Protein AF-A0A832X0N2-F1 (afdb_monomer)

pLDDT: mean 91.31, std 6.25, range [52.88, 96.31]

Sequence (106 aa):
LHSMEPYATMPEVHLAETIYTDPRSPVAVDSKMYKVGNPTADSPVLFTTNFALTYYTVESDLSSNGIDCWLLAVDTDGIGVEAAAAGGQLSADKVKDSFEKSGFDL

Mean predicted aligned error: 4.73 Å

Solvent-accessible surface area (backbone atoms only — not comparable to full-atom values): 6073 Å² total; per-residue (Å²): 130,95,62,86,49,65,86,68,43,50,64,56,53,52,49,50,53,63,71,72,48,63,91,86,57,59,63,53,47,78,64,39,69,41,76,34,77,77,49,58,93,90,37,55,78,47,75,48,31,11,9,36,71,59,41,53,52,52,52,51,52,36,49,75,69,71,46,42,19,36,41,31,25,34,74,29,86,25,31,50,63,70,61,16,44,75,71,58,47,48,42,74,67,55,51,52,51,44,43,65,71,52,70,65,81,131

Nearest PDB structures (foldseek):
  4djf-assembly1_E  TM=8.085E-01  e=4.479E-10  Neomoorella thermoacetica
  2h9a-assembly1_A  TM=9.159E-01  e=2.754E-09  Carboxydothermus hydrogenoformans
  4c1n-assembly2_G  TM=7.631E-01  e=7.672E-10  Carboxydothermus hydrogenoformans
  3lcr-assembly1_A  TM=3.528E-01  e=1.711E+00  Streptomyces sp. CK4412
  7dq9-assembly3_C  TM=4.106E-01  e=3.586E+00  Alistipes shahii WAL 8301

Foldseek 3Di:
DPDPDCVVCVVVVVVVVVVPDDPVQFDFDDFEKDWQADADPPAEEEEFARQPVGQCVVSVVCNVVVRTYIYGHFYQSNDGDVVSVVVVSDDPVSVVVSCVVNVDDD

Structure (mmCIF, N/CA/C/O backbone):
data_AF-A0A832X0N2-F1
#
_entry.id   AF-A0A832X0N2-F1
#
loop_
_atom_site.group_PDB
_atom_site.id
_atom_site.type_symbol
_atom_site.label_atom_id
_atom_site.label_alt_id
_atom_site.label_comp_id
_atom_site.label_asym_id
_atom_site.label_entity_id
_atom_site.label_seq_id
_atom_site.pdbx_PDB_ins_code
_atom_site.Cartn_x
_atom_site.Cartn_y
_atom_site.Cartn_z
_atom_site.occupancy
_atom_site.B_iso_or_equiv
_atom_site.auth_seq_id
_atom_site.auth_comp_id
_atom_site.auth_asym_id
_atom_site.auth_atom_id
_atom_site.pdbx_PDB_model_num
ATOM 1 N N . LEU A 1 1 ? 22.804 10.055 -21.148 1.00 78.94 1 LEU A N 1
ATOM 2 C CA . LEU A 1 1 ? 21.938 11.114 -20.591 1.00 78.94 1 LEU A CA 1
ATOM 3 C C . LEU A 1 1 ? 22.579 12.462 -20.851 1.00 78.94 1 LEU A C 1
ATOM 5 O O . LEU A 1 1 ? 23.784 12.582 -20.668 1.00 78.94 1 LEU A O 1
ATOM 9 N N . HIS A 1 2 ? 21.803 13.428 -21.343 1.00 86.38 2 HIS A N 1
ATOM 10 C CA . HIS A 1 2 ? 22.282 14.787 -21.646 1.00 86.38 2 HIS A CA 1
ATOM 11 C C . HIS A 1 2 ? 21.900 15.814 -20.566 1.00 86.38 2 HIS A C 1
ATOM 13 O O . HIS A 1 2 ? 22.324 16.961 -20.647 1.00 86.38 2 HIS A O 1
ATOM 19 N N . SER A 1 3 ? 21.140 15.396 -19.549 1.00 90.31 3 SER A N 1
ATOM 20 C CA . SER A 1 3 ? 20.852 16.151 -18.329 1.00 90.31 3 SER A CA 1
ATOM 21 C C . SER A 1 3 ? 20.933 15.207 -17.127 1.00 90.31 3 SER A C 1
ATOM 23 O O . SER A 1 3 ? 20.649 14.017 -17.255 1.00 90.31 3 SER A O 1
ATOM 25 N N . MET A 1 4 ? 21.359 15.741 -15.983 1.00 90.69 4 MET A N 1
ATOM 26 C CA . MET A 1 4 ? 21.397 15.050 -14.684 1.00 90.69 4 MET A CA 1
ATOM 27 C C . MET A 1 4 ? 20.370 15.641 -13.711 1.00 90.69 4 MET A C 1
ATOM 29 O O . MET A 1 4 ? 20.370 15.317 -12.526 1.00 90.69 4 MET A O 1
ATOM 33 N N . GLU A 1 5 ? 19.525 16.555 -14.186 1.00 95.75 5 GLU A N 1
ATOM 34 C CA . GLU A 1 5 ? 18.519 17.185 -13.345 1.00 95.75 5 GLU A CA 1
ATOM 35 C C . GLU A 1 5 ? 17.427 16.168 -12.952 1.00 95.75 5 GLU A C 1
ATOM 37 O O . GLU A 1 5 ? 17.083 15.288 -13.753 1.00 95.75 5 GLU A O 1
ATOM 42 N N . PRO A 1 6 ? 16.849 16.262 -11.737 1.00 92.81 6 PRO A N 1
ATOM 43 C CA . PRO A 1 6 ? 15.899 15.263 -11.240 1.00 92.81 6 PRO A CA 1
ATOM 44 C C . PRO A 1 6 ? 14.676 15.065 -12.140 1.00 92.81 6 PRO A C 1
ATOM 46 O O . PRO A 1 6 ? 14.258 13.937 -12.371 1.00 92.81 6 PRO A O 1
ATOM 49 N N . TYR A 1 7 ? 14.134 16.144 -12.710 1.00 92.62 7 TYR A N 1
ATOM 50 C CA . TYR A 1 7 ? 12.953 16.070 -13.575 1.00 92.62 7 TYR A CA 1
ATOM 51 C C . TYR A 1 7 ? 13.219 15.330 -14.898 1.00 92.62 7 TYR A C 1
ATOM 53 O O . TYR A 1 7 ? 12.290 14.791 -15.492 1.00 92.62 7 TYR A O 1
ATOM 61 N N . ALA A 1 8 ? 14.473 15.309 -15.365 1.00 93.25 8 ALA A N 1
ATOM 62 C CA . ALA A 1 8 ? 14.864 14.620 -16.590 1.00 93.25 8 ALA A CA 1
ATOM 63 C C . ALA A 1 8 ? 15.161 13.135 -16.332 1.00 93.25 8 ALA A C 1
ATOM 65 O O . ALA A 1 8 ? 14.823 12.294 -17.156 1.00 93.25 8 ALA A O 1
ATOM 66 N N . THR A 1 9 ? 15.747 12.818 -15.174 1.00 94.12 9 THR A N 1
ATOM 67 C CA . THR A 1 9 ? 16.213 11.462 -14.835 1.00 94.12 9 THR A CA 1
ATOM 68 C C . THR A 1 9 ? 15.154 10.594 -14.151 1.00 94.12 9 THR A C 1
ATOM 70 O O . THR A 1 9 ? 15.120 9.382 -14.353 1.00 94.12 9 THR A O 1
ATOM 73 N N . MET A 1 10 ? 14.243 11.189 -13.376 1.00 94.56 10 MET A N 1
ATOM 74 C CA . MET A 1 10 ? 13.170 10.471 -12.680 1.00 94.56 10 MET A CA 1
ATOM 75 C C . MET A 1 10 ? 12.262 9.625 -13.595 1.00 94.56 10 MET A C 1
ATOM 77 O O . ME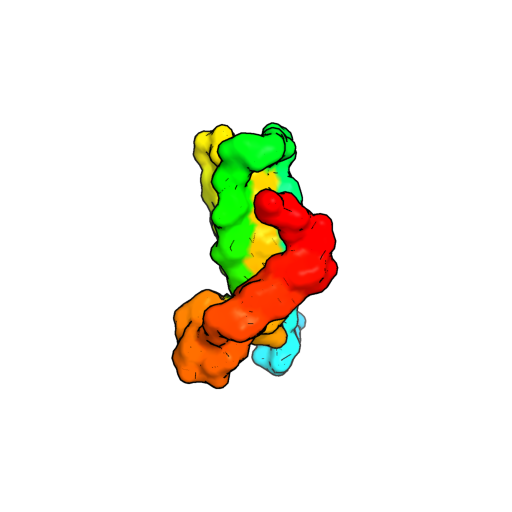T A 1 10 ? 12.042 8.460 -13.255 1.00 94.56 10 MET A O 1
ATOM 81 N N . PRO A 1 11 ? 11.766 10.112 -14.755 1.00 94.56 11 PRO A N 1
ATOM 82 C CA . PRO A 1 11 ? 10.941 9.280 -15.633 1.00 94.56 11 PRO A CA 1
ATOM 83 C C . PRO A 1 11 ? 11.713 8.094 -16.225 1.00 94.56 11 PRO A C 1
ATOM 85 O O . PRO A 1 11 ? 11.140 7.028 -16.422 1.00 94.56 11 PRO A O 1
ATOM 88 N N . GLU A 1 12 ? 13.011 8.249 -16.485 1.00 93.69 12 GLU A N 1
ATOM 89 C CA . GLU A 1 12 ? 13.849 7.193 -17.060 1.00 93.69 12 GLU A CA 1
ATOM 90 C C . GLU A 1 12 ? 14.115 6.081 -16.041 1.00 93.69 12 GLU A C 1
ATOM 92 O O . GLU A 1 12 ? 14.008 4.899 -16.370 1.00 93.69 12 GLU A O 1
ATOM 97 N N . VAL A 1 13 ? 14.409 6.456 -14.790 1.00 94.06 13 VAL A N 1
ATOM 98 C CA . VAL A 1 13 ? 14.591 5.505 -13.684 1.00 94.06 13 VAL A CA 1
ATOM 99 C C . VAL A 1 13 ? 13.282 4.776 -13.383 1.00 94.06 13 VAL A C 1
ATOM 101 O O . VAL A 1 13 ? 13.284 3.550 -13.291 1.00 94.06 13 VAL A O 1
ATOM 104 N N . HIS A 1 14 ? 12.161 5.499 -13.307 1.00 94.25 14 HIS A N 1
ATOM 105 C CA . HIS A 1 14 ? 10.849 4.901 -13.054 1.00 94.25 14 HIS A CA 1
ATOM 106 C C . HIS A 1 14 ? 10.401 3.961 -14.186 1.00 94.25 14 HIS A C 1
ATOM 108 O O . HIS A 1 14 ? 9.844 2.890 -13.939 1.00 94.25 14 HIS A O 1
ATOM 114 N N . LEU A 1 15 ? 10.686 4.321 -15.443 1.00 95.25 15 LEU A N 1
ATOM 115 C CA . LEU A 1 15 ? 10.418 3.454 -16.587 1.00 95.25 15 LEU A CA 1
ATOM 116 C C . LEU A 1 15 ? 11.256 2.175 -16.521 1.00 95.25 15 LEU A C 1
ATOM 118 O O . LEU A 1 15 ? 10.723 1.090 -16.743 1.00 95.25 15 LEU A O 1
ATOM 122 N N . ALA A 1 16 ? 12.549 2.287 -16.208 1.00 95.25 16 ALA A N 1
ATOM 123 C CA . ALA A 1 16 ? 13.402 1.118 -16.043 1.00 95.25 16 ALA A CA 1
ATOM 124 C C . ALA A 1 16 ? 12.870 0.205 -14.927 1.00 95.25 16 ALA A C 1
ATOM 126 O O . ALA A 1 16 ? 12.707 -0.991 -15.153 1.00 95.25 16 ALA A O 1
ATOM 127 N N . GLU A 1 17 ? 12.522 0.758 -13.765 1.00 93.25 17 GLU A N 1
ATOM 128 C CA . GLU A 1 17 ? 11.920 0.003 -12.661 1.00 93.25 17 GLU A CA 1
ATOM 129 C C . GLU A 1 17 ? 10.645 -0.734 -13.098 1.00 93.25 17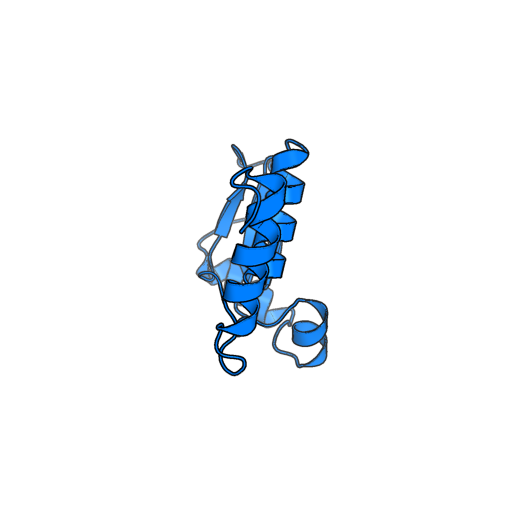 GLU A C 1
ATOM 131 O O . GLU A 1 17 ? 10.510 -1.937 -12.871 1.00 93.25 17 GLU A O 1
ATOM 136 N N . THR A 1 18 ? 9.753 -0.053 -13.820 1.00 91.06 18 THR A N 1
ATOM 137 C CA . THR A 1 18 ? 8.501 -0.644 -14.313 1.00 91.06 18 THR A CA 1
ATOM 138 C C . THR A 1 18 ? 8.747 -1.770 -15.326 1.00 91.06 18 THR A C 1
ATOM 140 O O . THR A 1 18 ? 8.086 -2.802 -15.268 1.00 91.06 18 THR A O 1
ATOM 143 N N . ILE A 1 19 ? 9.705 -1.605 -16.245 1.00 94.94 19 ILE A N 1
ATOM 144 C CA . ILE A 1 19 ? 10.013 -2.599 -17.290 1.00 94.94 19 ILE A CA 1
ATOM 145 C C . ILE A 1 19 ? 10.728 -3.833 -16.728 1.00 94.94 19 ILE A C 1
ATOM 147 O O . ILE A 1 19 ? 10.503 -4.940 -17.216 1.00 94.94 19 ILE A O 1
ATOM 151 N N . TYR A 1 20 ? 11.596 -3.658 -15.730 1.00 94.44 20 TYR A N 1
ATOM 152 C CA . TYR A 1 20 ? 12.375 -4.753 -15.142 1.00 94.44 20 TYR A CA 1
ATOM 153 C C . TYR A 1 20 ? 11.688 -5.439 -13.951 1.00 94.44 20 TYR A C 1
ATOM 155 O O . TYR A 1 20 ? 12.232 -6.405 -13.414 1.00 94.44 20 TYR A O 1
ATOM 163 N N . THR A 1 21 ? 10.500 -4.984 -13.551 1.00 91.12 21 THR A N 1
ATOM 164 C CA . THR A 1 21 ? 9.674 -5.666 -12.546 1.00 91.12 21 THR A CA 1
ATOM 165 C C . THR A 1 21 ? 9.093 -6.964 -13.119 1.00 91.12 21 THR A C 1
ATOM 167 O O . THR A 1 21 ? 8.657 -7.003 -14.269 1.00 91.12 21 THR A O 1
ATOM 170 N N . ASP A 1 22 ? 9.079 -8.043 -12.326 1.00 92.00 22 ASP A N 1
ATOM 171 C CA . ASP A 1 22 ? 8.502 -9.326 -12.748 1.00 92.00 22 ASP A CA 1
ATOM 172 C C . ASP A 1 22 ? 6.986 -9.179 -12.989 1.00 92.00 22 ASP A C 1
ATOM 174 O O . ASP A 1 22 ? 6.242 -8.927 -12.040 1.00 92.00 22 ASP A O 1
ATOM 178 N N . PRO A 1 23 ? 6.485 -9.386 -14.223 1.00 86.44 23 PRO A N 1
ATOM 179 C CA . PRO A 1 23 ? 5.064 -9.230 -14.524 1.00 86.44 23 PRO A CA 1
ATOM 180 C C . PRO A 1 23 ? 4.176 -10.303 -13.875 1.00 86.44 23 PRO A C 1
ATOM 182 O O . PRO A 1 23 ? 2.953 -10.191 -13.930 1.00 86.44 23 PRO A O 1
ATOM 185 N N . ARG A 1 24 ? 4.752 -11.376 -13.317 1.00 86.69 24 ARG A N 1
ATOM 186 C CA . ARG A 1 24 ? 3.992 -12.469 -12.693 1.00 86.69 24 ARG A CA 1
ATOM 187 C C . ARG A 1 24 ? 3.694 -12.233 -11.221 1.00 86.69 24 ARG A C 1
ATOM 189 O O . ARG A 1 24 ? 2.745 -12.825 -10.717 1.00 86.69 24 ARG A O 1
ATOM 196 N N . SER A 1 25 ? 4.506 -11.427 -10.543 1.00 83.75 25 SER A N 1
ATOM 197 C CA . SER A 1 25 ? 4.365 -11.167 -9.113 1.00 83.75 25 SER A CA 1
ATOM 198 C C . SER A 1 25 ? 4.025 -9.698 -8.902 1.00 83.75 25 SER A C 1
ATOM 200 O O . SER A 1 25 ? 4.907 -8.850 -9.043 1.00 83.75 25 SER A O 1
ATOM 202 N N . PRO A 1 26 ? 2.773 -9.372 -8.547 1.00 84.38 26 PRO A N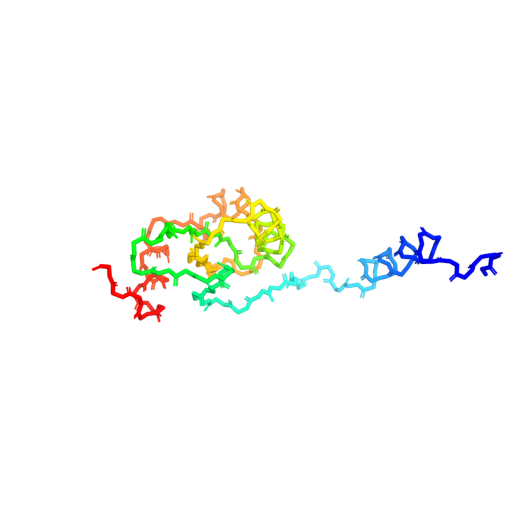 1
ATOM 203 C CA . PRO A 1 26 ? 2.412 -8.008 -8.203 1.00 84.38 26 PRO A CA 1
ATOM 204 C C . PRO A 1 26 ? 3.256 -7.501 -7.032 1.00 84.38 26 PRO A C 1
ATOM 206 O O . PRO A 1 26 ? 3.543 -8.237 -6.085 1.00 84.38 26 PRO A O 1
ATOM 209 N N . VAL A 1 27 ? 3.638 -6.227 -7.084 1.00 87.62 27 VAL A N 1
ATOM 210 C CA . VAL A 1 27 ? 4.296 -5.568 -5.954 1.00 87.62 27 VAL A CA 1
ATOM 211 C C . VAL A 1 27 ? 3.225 -5.252 -4.915 1.00 87.62 27 VAL A C 1
ATOM 213 O O . VAL A 1 27 ? 2.293 -4.489 -5.185 1.00 87.62 27 VAL A O 1
ATOM 216 N N . ALA A 1 28 ? 3.345 -5.854 -3.736 1.00 92.62 28 ALA A N 1
ATOM 217 C CA . ALA A 1 28 ? 2.379 -5.725 -2.655 1.00 92.62 28 ALA A CA 1
ATOM 218 C C . ALA A 1 28 ? 3.017 -5.125 -1.397 1.00 92.62 28 ALA A C 1
ATOM 220 O O . ALA A 1 28 ? 4.209 -5.299 -1.144 1.00 92.62 28 ALA A O 1
ATOM 221 N N . VAL A 1 29 ? 2.205 -4.425 -0.608 1.00 93.12 29 VAL A N 1
ATOM 222 C CA . VAL A 1 29 ? 2.551 -3.980 0.748 1.00 93.12 29 VAL A CA 1
ATOM 223 C C . VAL A 1 29 ? 2.093 -5.010 1.780 1.00 93.12 29 VAL A C 1
ATOM 225 O O . VAL A 1 29 ? 1.209 -5.827 1.508 1.00 93.12 29 VAL A O 1
ATOM 228 N N . ASP A 1 30 ? 2.669 -4.966 2.982 1.00 92.50 30 ASP A N 1
ATOM 229 C CA . ASP A 1 30 ? 2.193 -5.797 4.089 1.00 92.50 30 ASP A CA 1
ATOM 230 C C . ASP A 1 30 ? 0.719 -5.498 4.384 1.00 92.50 30 ASP A C 1
ATOM 232 O O . ASP A 1 30 ? 0.319 -4.340 4.528 1.00 92.50 30 ASP A O 1
ATOM 236 N N . SER A 1 31 ? -0.090 -6.542 4.550 1.00 92.00 31 SER A N 1
ATOM 237 C CA . SER A 1 31 ? -1.469 -6.365 4.997 1.0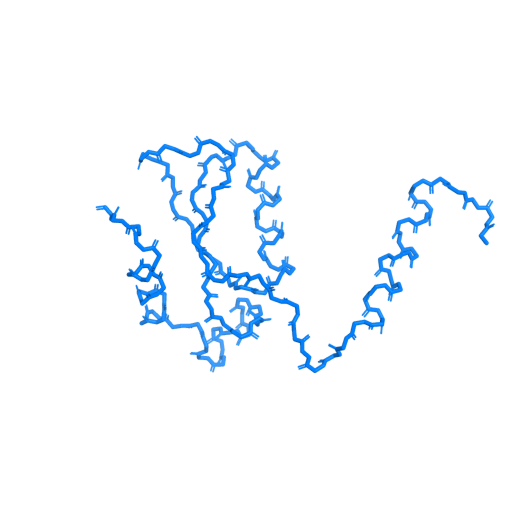0 92.00 31 SER A CA 1
ATOM 238 C C . SER A 1 31 ? -1.496 -6.041 6.491 1.00 92.00 31 SER A C 1
ATOM 240 O O . SER A 1 31 ? -1.306 -6.913 7.340 1.00 92.00 31 SER A O 1
ATOM 242 N N . LYS A 1 32 ? -1.671 -4.758 6.813 1.00 91.88 32 LYS A N 1
ATOM 243 C CA . LYS A 1 32 ? -1.774 -4.240 8.182 1.00 91.88 32 LYS A CA 1
ATOM 244 C C . LYS A 1 32 ? -2.495 -2.896 8.214 1.00 91.88 32 LYS A C 1
ATOM 246 O O . LYS A 1 32 ? -2.774 -2.293 7.176 1.00 91.88 32 LYS A O 1
ATOM 251 N N . MET A 1 33 ? -2.785 -2.432 9.426 1.00 92.19 33 MET A N 1
ATOM 252 C CA . MET A 1 33 ? -3.260 -1.075 9.667 1.00 92.19 33 MET A CA 1
ATOM 253 C C . MET A 1 33 ? -2.078 -0.100 9.660 1.00 92.19 33 MET A C 1
ATOM 255 O O . MET A 1 33 ? -1.112 -0.276 10.407 1.00 92.19 33 MET A O 1
ATOM 259 N N . TYR A 1 34 ? -2.168 0.937 8.838 1.00 93.00 34 TYR A N 1
ATOM 260 C CA . TYR A 1 34 ? -1.181 2.003 8.730 1.00 93.00 34 TYR A CA 1
ATOM 261 C C . TYR A 1 34 ? -1.715 3.306 9.321 1.00 93.00 34 TYR A C 1
ATOM 263 O O . TYR A 1 34 ? -2.915 3.575 9.314 1.00 93.00 34 TYR A O 1
ATOM 271 N N . LYS A 1 35 ? -0.796 4.123 9.837 1.00 93.31 35 LYS A N 1
ATOM 272 C CA . LYS A 1 35 ? -1.081 5.483 10.296 1.00 93.31 35 LYS A CA 1
ATOM 273 C C . LYS A 1 35 ? -0.706 6.452 9.188 1.00 93.31 35 LYS A C 1
ATOM 275 O O . LYS A 1 35 ? 0.450 6.448 8.770 1.00 93.31 35 LYS A O 1
ATOM 280 N N . VAL A 1 36 ? -1.653 7.277 8.759 1.00 94.38 36 VAL A N 1
ATOM 281 C CA . VAL A 1 36 ? -1.400 8.394 7.846 1.00 94.38 36 VAL A CA 1
ATOM 282 C C . VAL A 1 36 ? -1.464 9.679 8.664 1.00 94.38 36 VAL A C 1
ATOM 284 O O . VAL A 1 36 ? -2.494 9.970 9.270 1.00 94.38 36 VAL A O 1
ATOM 287 N N . GLY A 1 37 ? -0.348 10.407 8.736 1.00 90.44 37 GLY A N 1
ATOM 288 C CA . GLY A 1 37 ? -0.217 11.579 9.605 1.00 90.44 37 GLY A CA 1
ATOM 289 C C . GLY A 1 37 ? -0.180 11.219 11.098 1.00 90.44 37 GLY A C 1
ATOM 290 O O . GLY A 1 37 ? 0.550 10.312 11.508 1.00 90.44 37 GLY A O 1
ATOM 291 N N . ASN A 1 38 ? -0.958 11.934 11.915 1.00 92.06 38 ASN A N 1
ATOM 292 C CA . ASN A 1 38 ? -1.076 11.739 13.366 1.00 92.06 38 ASN A CA 1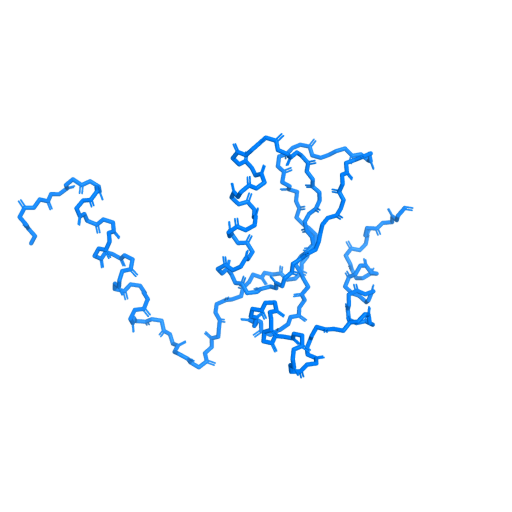
ATOM 293 C C . ASN A 1 38 ? -2.515 11.371 13.780 1.00 92.06 38 ASN A C 1
ATOM 295 O O . ASN A 1 38 ? -3.167 12.140 14.491 1.00 92.06 38 ASN A O 1
ATOM 299 N N . PRO A 1 39 ? -3.025 10.197 13.367 1.00 90.62 39 PRO A N 1
ATOM 300 C CA . PRO A 1 39 ? -4.402 9.821 13.641 1.00 90.62 39 PRO A CA 1
ATOM 301 C C . PRO A 1 39 ? -4.647 9.602 15.139 1.00 90.62 39 PRO A C 1
ATOM 303 O O . PRO A 1 39 ? -3.842 9.001 15.858 1.00 90.62 39 PRO A O 1
ATOM 306 N N . THR A 1 40 ? -5.795 10.091 15.596 1.00 89.12 40 THR A N 1
ATOM 307 C CA . THR A 1 40 ? -6.354 9.926 16.943 1.00 89.12 40 THR A CA 1
ATOM 308 C C . THR A 1 40 ? -7.433 8.834 16.961 1.00 89.12 40 THR A C 1
ATOM 310 O O . THR A 1 40 ? -7.727 8.217 15.936 1.00 89.12 40 THR A O 1
ATOM 313 N N . ALA A 1 41 ? -8.030 8.570 18.129 1.00 86.62 41 ALA A N 1
ATOM 314 C CA . ALA A 1 41 ? -9.130 7.610 18.261 1.00 86.62 41 ALA A CA 1
ATOM 315 C C . ALA A 1 41 ? -10.393 8.031 17.483 1.00 86.62 41 ALA A C 1
ATOM 317 O O . ALA A 1 41 ? -11.107 7.179 16.974 1.00 86.62 41 ALA A O 1
ATOM 318 N N . ASP A 1 42 ? -10.634 9.336 17.336 1.00 87.69 42 ASP A N 1
ATOM 319 C CA . ASP A 1 42 ? -11.772 9.885 16.584 1.00 87.69 42 ASP A CA 1
ATOM 320 C C . ASP A 1 42 ? -11.490 10.039 15.076 1.00 87.69 42 ASP A C 1
ATOM 322 O O . ASP A 1 42 ? -12.322 10.557 14.329 1.00 87.69 42 ASP A O 1
ATOM 326 N N . SER A 1 43 ? -10.295 9.654 14.616 1.00 91.44 43 SER A N 1
ATOM 327 C CA . SER A 1 43 ? -9.897 9.818 13.215 1.00 91.44 43 SER A CA 1
ATOM 328 C C . SER A 1 43 ? -10.571 8.789 12.304 1.00 91.44 43 SER A C 1
ATOM 330 O O . SER A 1 43 ? -10.799 7.651 12.721 1.00 91.44 43 SER A O 1
ATOM 332 N N . PRO A 1 44 ? -10.867 9.149 11.042 1.00 92.94 44 PRO A N 1
ATOM 333 C CA . PRO A 1 44 ? -11.520 8.240 10.115 1.00 92.94 44 PRO A CA 1
ATOM 334 C C . PRO A 1 44 ? -10.658 7.008 9.840 1.00 92.94 44 PRO A C 1
ATOM 336 O O . PRO A 1 44 ? -9.427 7.078 9.766 1.00 92.94 44 PRO A O 1
ATOM 339 N N . VAL A 1 45 ? -11.338 5.881 9.649 1.00 92.75 45 VAL A N 1
ATOM 340 C CA . VAL A 1 45 ? -10.727 4.615 9.257 1.00 92.75 45 VAL A CA 1
ATOM 341 C C . VAL A 1 45 ? -11.119 4.320 7.819 1.00 92.75 45 VAL A C 1
ATOM 343 O O . VAL A 1 45 ? -12.299 4.210 7.486 1.00 92.75 45 VAL A O 1
ATOM 346 N N . LEU A 1 46 ? -10.116 4.214 6.963 1.00 94.56 46 LEU A N 1
ATOM 347 C CA . LEU A 1 46 ? -10.239 3.903 5.550 1.00 94.56 46 LEU A CA 1
ATOM 348 C C . LEU A 1 46 ? -9.595 2.544 5.291 1.00 94.56 46 LEU A C 1
ATOM 350 O O . LEU A 1 46 ? -8.696 2.115 6.014 1.00 94.56 46 LEU A O 1
ATOM 354 N N . PHE A 1 47 ? -10.031 1.862 4.239 1.00 94.44 47 PHE A N 1
ATOM 355 C CA . PHE A 1 47 ? -9.375 0.644 3.784 1.00 94.44 47 PHE A CA 1
ATOM 356 C C . PHE A 1 47 ? -9.106 0.712 2.285 1.00 94.44 47 PHE A C 1
ATOM 358 O O . PHE A 1 47 ? -9.819 1.369 1.528 1.00 94.44 47 PHE A O 1
ATOM 365 N N . THR A 1 48 ? -8.062 0.013 1.868 1.00 95.81 48 THR A N 1
ATOM 366 C CA . THR A 1 48 ? -7.654 -0.159 0.478 1.00 95.81 48 THR A CA 1
ATOM 367 C C . THR A 1 48 ? -7.082 -1.565 0.286 1.00 95.81 48 THR A C 1
ATOM 369 O O . THR A 1 48 ? -7.013 -2.351 1.229 1.00 95.81 48 THR A O 1
ATOM 372 N N . THR A 1 49 ? -6.687 -1.912 -0.932 1.00 96.00 49 THR A N 1
ATOM 373 C CA . THR A 1 49 ? -6.013 -3.179 -1.255 1.00 96.00 49 THR A CA 1
ATOM 374 C C . THR A 1 49 ? -4.510 -3.102 -1.002 1.00 96.00 49 THR A C 1
ATOM 376 O O . THR A 1 49 ? -3.913 -2.035 -1.129 1.00 96.00 49 THR A O 1
ATOM 379 N N . ASN A 1 50 ? -3.866 -4.241 -0.750 1.00 94.88 50 ASN A N 1
ATOM 380 C CA . ASN A 1 50 ? -2.415 -4.332 -0.574 1.00 94.88 50 ASN A CA 1
ATOM 381 C C . ASN A 1 50 ? -1.586 -4.199 -1.865 1.00 94.88 50 ASN A C 1
ATOM 383 O O . ASN A 1 50 ? -0.371 -4.369 -1.818 1.00 94.88 50 ASN A O 1
ATOM 387 N N . PHE A 1 51 ? -2.186 -3.886 -3.015 1.00 95.19 51 PHE A N 1
ATOM 388 C CA . PHE A 1 51 ? -1.425 -3.532 -4.212 1.00 95.19 51 PHE A CA 1
ATOM 389 C C . PHE A 1 51 ? -0.647 -2.227 -3.994 1.00 95.19 51 PHE A C 1
ATOM 391 O O . PHE A 1 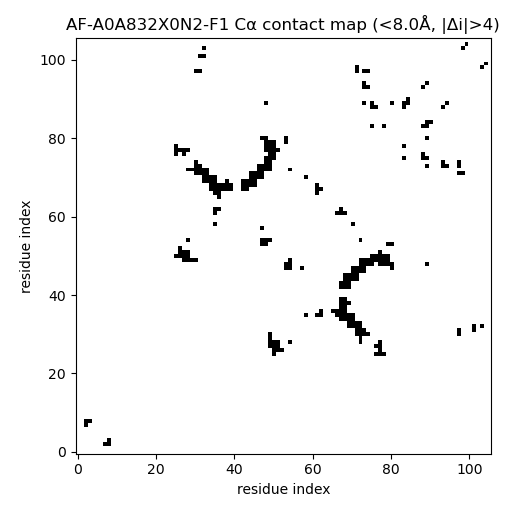51 ? -1.248 -1.191 -3.703 1.00 95.19 51 PHE A O 1
ATOM 398 N N . ALA A 1 52 ? 0.680 -2.263 -4.151 1.00 92.94 52 ALA A N 1
ATOM 399 C CA . ALA A 1 52 ? 1.557 -1.170 -3.732 1.00 92.94 52 ALA A CA 1
ATOM 400 C C . ALA A 1 52 ? 1.207 0.168 -4.393 1.00 92.94 52 ALA A C 1
ATOM 402 O O . ALA A 1 52 ? 1.100 1.181 -3.705 1.00 92.94 52 ALA A O 1
ATOM 403 N N . LEU A 1 53 ? 0.952 0.174 -5.706 1.00 92.88 53 LEU A N 1
ATOM 404 C CA . LEU A 1 53 ? 0.591 1.400 -6.418 1.00 92.88 53 LEU A CA 1
ATOM 405 C C . LEU A 1 53 ? -0.717 2.001 -5.887 1.00 92.88 53 LEU A C 1
ATOM 407 O O . LEU A 1 53 ? -0.797 3.211 -5.688 1.00 92.88 53 LEU A O 1
ATOM 411 N N . THR A 1 54 ? -1.729 1.175 -5.613 1.00 96.00 54 THR A N 1
ATOM 412 C CA . THR A 1 54 ? -2.988 1.652 -5.026 1.00 96.00 54 THR A CA 1
ATOM 413 C C . THR A 1 54 ? -2.775 2.183 -3.613 1.00 96.00 54 THR A C 1
ATOM 415 O O . THR A 1 54 ? -3.242 3.279 -3.311 1.00 96.00 54 THR A O 1
ATOM 418 N N . TYR A 1 55 ? -2.065 1.442 -2.759 1.00 96.31 55 TYR A N 1
ATOM 419 C CA . TYR A 1 55 ? -1.814 1.851 -1.379 1.00 96.31 55 TYR A CA 1
ATOM 420 C C . TYR A 1 55 ? -1.093 3.204 -1.313 1.00 96.31 55 TYR A C 1
ATOM 422 O O . TYR A 1 55 ? -1.595 4.126 -0.674 1.00 96.31 55 TYR A O 1
ATOM 430 N N . TYR A 1 56 ? 0.034 3.356 -2.020 1.00 95.25 56 TYR A N 1
ATOM 431 C CA . TYR A 1 56 ? 0.812 4.599 -1.988 1.00 95.25 56 TYR A CA 1
ATOM 432 C C . TYR A 1 56 ? 0.094 5.770 -2.658 1.00 95.25 56 TYR A C 1
ATOM 434 O O . TYR A 1 56 ? 0.273 6.905 -2.234 1.00 95.25 56 TYR A O 1
ATOM 442 N N . THR A 1 57 ? -0.754 5.519 -3.660 1.00 95.25 57 THR A N 1
ATOM 443 C CA . THR A 1 57 ? -1.586 6.582 -4.246 1.00 95.25 57 THR A CA 1
ATOM 444 C C . THR A 1 57 ? -2.571 7.130 -3.213 1.00 95.25 57 THR A C 1
ATOM 446 O O . THR A 1 57 ? -2.694 8.342 -3.069 1.00 95.25 57 THR A O 1
ATOM 449 N N . VAL A 1 58 ? -3.242 6.246 -2.466 1.00 95.50 58 VAL A N 1
ATOM 450 C CA . VAL A 1 58 ? -4.201 6.643 -1.424 1.00 95.50 58 VAL A CA 1
ATOM 451 C C . VAL A 1 58 ? -3.492 7.316 -0.248 1.00 95.50 58 VAL A C 1
ATOM 453 O O . VAL A 1 58 ? -3.919 8.378 0.191 1.00 95.50 58 VAL A O 1
ATOM 456 N N . GLU A 1 59 ? -2.391 6.741 0.240 1.00 95.31 59 GLU A N 1
ATOM 457 C CA . GLU A 1 59 ? -1.607 7.317 1.339 1.00 95.31 59 GLU A CA 1
ATOM 458 C C . GLU A 1 59 ? -1.056 8.702 0.978 1.00 95.31 59 GLU A C 1
ATOM 460 O O . GLU A 1 59 ? -1.229 9.646 1.750 1.00 95.31 59 GLU A O 1
ATOM 465 N N . SER A 1 60 ? -0.486 8.852 -0.222 1.00 95.56 60 SER A N 1
ATOM 466 C CA . SER A 1 60 ? 0.047 10.129 -0.695 1.00 95.56 60 SER A CA 1
ATOM 467 C C . SER A 1 60 ? -1.040 11.194 -0.821 1.00 95.56 60 SER A C 1
ATOM 469 O O . SER A 1 60 ? -0.776 12.353 -0.502 1.00 95.56 60 SER A O 1
ATOM 471 N N . ASP A 1 61 ? -2.240 10.842 -1.289 1.00 95.94 61 ASP A N 1
ATOM 472 C CA . ASP A 1 61 ? -3.348 11.794 -1.425 1.00 95.94 61 ASP A CA 1
ATOM 473 C C . ASP A 1 61 ? -3.857 12.249 -0.049 1.00 95.94 61 ASP A C 1
ATOM 475 O O . ASP A 1 61 ? -3.971 13.446 0.218 1.00 95.94 61 ASP A O 1
ATOM 479 N N . LEU A 1 62 ? -4.058 11.311 0.878 1.00 95.25 62 LEU A N 1
ATOM 480 C CA . LEU A 1 62 ? -4.482 11.608 2.250 1.00 95.25 62 LEU A CA 1
ATOM 481 C C . LEU A 1 62 ? -3.456 12.486 2.983 1.00 95.25 62 LEU A C 1
ATOM 483 O O . LEU A 1 62 ? -3.816 13.509 3.571 1.00 95.25 62 LEU A O 1
ATOM 487 N N . SER A 1 63 ? -2.174 12.132 2.883 1.00 93.69 63 SER A N 1
ATOM 488 C CA . SER A 1 63 ? -1.064 12.863 3.500 1.00 93.69 63 SER A CA 1
ATOM 489 C C . SER A 1 63 ? -0.895 14.268 2.906 1.00 93.69 63 SER A C 1
ATOM 491 O O . SER A 1 63 ? -0.773 15.248 3.643 1.00 93.69 63 SER A O 1
ATOM 493 N N . SER A 1 64 ? -0.984 14.408 1.576 1.00 94.50 64 SER A N 1
ATOM 494 C CA . SER A 1 64 ? -0.848 15.706 0.887 1.00 94.50 64 SER A CA 1
ATOM 495 C C . SER A 1 64 ? -1.995 16.671 1.188 1.00 94.50 64 SER A C 1
ATOM 497 O O . SER A 1 64 ? -1.798 17.886 1.159 1.00 94.50 64 SER A O 1
ATOM 499 N N . ASN A 1 65 ? -3.181 16.144 1.501 1.00 94.19 65 ASN A N 1
ATOM 500 C CA . ASN A 1 65 ? -4.340 16.936 1.912 1.00 94.19 65 ASN A CA 1
ATOM 501 C C . ASN A 1 65 ? -4.397 17.186 3.432 1.00 94.19 65 ASN A C 1
ATOM 503 O O . ASN A 1 65 ? -5.334 17.830 3.904 1.00 94.19 65 ASN A O 1
ATOM 507 N N . GLY A 1 66 ? -3.413 16.708 4.204 1.00 92.12 66 GLY A N 1
ATOM 508 C CA . GLY A 1 66 ? -3.374 16.879 5.659 1.00 92.12 66 GLY A CA 1
ATOM 509 C C . GLY A 1 66 ? -4.498 16.140 6.390 1.00 92.12 66 GLY A C 1
ATOM 510 O O . GLY A 1 66 ? -4.988 16.627 7.408 1.00 92.12 66 GLY A O 1
ATOM 511 N N . ILE A 1 67 ? -4.945 15.001 5.853 1.00 93.19 67 ILE A N 1
ATOM 512 C CA . ILE A 1 67 ? -6.005 14.178 6.441 1.00 93.19 67 ILE A CA 1
ATOM 513 C C . ILE A 1 67 ? -5.364 13.109 7.329 1.00 93.19 67 ILE A C 1
ATOM 515 O O . ILE A 1 67 ? -4.821 12.117 6.839 1.00 93.19 67 ILE A O 1
ATOM 519 N N . ASP A 1 68 ? -5.473 13.294 8.643 1.00 94.56 68 ASP A N 1
ATOM 520 C CA . ASP A 1 68 ? -5.044 12.301 9.628 1.00 94.56 68 ASP A CA 1
ATOM 521 C C . ASP A 1 68 ? -6.043 11.136 9.670 1.00 94.56 68 ASP A C 1
ATOM 523 O O . ASP A 1 68 ? -7.225 11.324 9.969 1.00 94.56 68 ASP A O 1
ATOM 527 N N . CYS A 1 69 ? -5.590 9.922 9.352 1.00 94.38 69 CYS A N 1
ATOM 528 C CA . CYS A 1 69 ? -6.469 8.755 9.298 1.00 94.38 69 CYS A CA 1
ATOM 529 C C . CYS A 1 69 ? -5.738 7.424 9.507 1.00 94.38 69 CYS A C 1
ATOM 531 O O . CYS A 1 69 ? -4.509 7.315 9.434 1.00 94.38 69 CYS A O 1
ATOM 533 N N . TRP A 1 70 ? -6.534 6.393 9.770 1.00 94.00 70 TRP A N 1
ATOM 534 C CA . TRP A 1 70 ? -6.092 5.006 9.789 1.00 94.00 70 TRP A CA 1
ATOM 535 C C . TRP A 1 70 ? -6.374 4.378 8.428 1.00 94.00 70 TRP A C 1
ATOM 537 O O . TRP A 1 70 ? -7.500 4.458 7.942 1.00 94.00 70 TRP A O 1
ATOM 547 N N . LEU A 1 71 ? -5.370 3.756 7.810 1.00 95.06 71 LEU A N 1
ATOM 548 C CA . LEU A 1 71 ? -5.488 3.136 6.491 1.00 95.06 71 LEU A CA 1
ATOM 549 C C . LEU A 1 71 ? -5.186 1.638 6.576 1.00 95.06 71 LEU A C 1
ATOM 551 O O . LEU A 1 71 ? -4.042 1.233 6.772 1.00 95.06 71 LEU A O 1
ATOM 555 N N . LEU A 1 72 ? -6.208 0.804 6.402 1.00 94.81 72 LEU A N 1
ATOM 556 C CA . LEU A 1 72 ? -6.071 -0.650 6.367 1.00 94.81 72 LEU A CA 1
ATOM 557 C C . LEU A 1 72 ? -5.713 -1.126 4.956 1.00 94.81 72 LEU A C 1
ATOM 559 O O . LEU A 1 72 ? -6.482 -0.918 4.019 1.00 94.81 72 LEU A O 1
ATOM 563 N N . ALA A 1 73 ? -4.589 -1.827 4.811 1.00 95.12 73 ALA A N 1
ATOM 564 C CA . ALA A 1 73 ? -4.256 -2.550 3.586 1.00 95.12 73 ALA A CA 1
ATOM 565 C C . ALA A 1 73 ? -4.804 -3.986 3.660 1.00 95.12 73 ALA A C 1
ATOM 567 O O . ALA A 1 73 ? -4.259 -4.833 4.368 1.00 95.12 73 ALA A O 1
ATOM 568 N N . VAL A 1 74 ? -5.888 -4.264 2.937 1.00 94.94 74 VAL A N 1
ATOM 569 C CA . VAL A 1 74 ? -6.535 -5.583 2.859 1.00 94.94 74 VAL A CA 1
ATOM 570 C C . VAL A 1 74 ? -5.751 -6.497 1.924 1.00 94.94 74 VAL A C 1
ATOM 572 O O . VAL A 1 74 ? -5.379 -6.091 0.821 1.00 94.94 74 VAL A O 1
ATOM 575 N N . ASP A 1 75 ? -5.522 -7.741 2.347 1.00 93.88 75 ASP A N 1
ATOM 576 C CA . ASP A 1 75 ? -4.819 -8.720 1.523 1.00 93.88 75 ASP A CA 1
ATOM 577 C C . ASP A 1 75 ? -5.680 -9.216 0.351 1.00 93.88 75 ASP A C 1
ATOM 579 O O . ASP A 1 75 ? -6.690 -9.916 0.503 1.00 93.88 75 ASP A O 1
ATOM 583 N N . THR A 1 76 ? -5.247 -8.835 -0.843 1.00 93.25 76 THR A N 1
ATOM 584 C CA . THR A 1 76 ? -5.884 -9.138 -2.127 1.00 93.25 76 THR A CA 1
ATOM 585 C C . THR A 1 76 ? -4.896 -9.751 -3.113 1.00 93.25 76 THR A C 1
ATOM 587 O O . THR A 1 76 ? -5.089 -9.633 -4.320 1.00 93.25 76 THR A O 1
ATOM 590 N N . ASP A 1 77 ? -3.819 -10.361 -2.608 1.00 90.50 77 ASP A N 1
ATOM 591 C CA . ASP A 1 77 ? -2.736 -10.925 -3.423 1.00 90.50 77 ASP A CA 1
ATOM 592 C C . ASP A 1 77 ? -2.035 -9.867 -4.304 1.00 90.50 77 ASP A C 1
ATOM 594 O O . ASP A 1 77 ? -1.522 -10.162 -5.383 1.00 90.50 77 ASP A O 1
ATOM 598 N N . GLY A 1 78 ? -2.034 -8.603 -3.859 1.00 89.12 78 GLY A N 1
ATOM 599 C CA . GLY A 1 78 ? -1.432 -7.489 -4.591 1.00 89.12 78 GLY A CA 1
ATOM 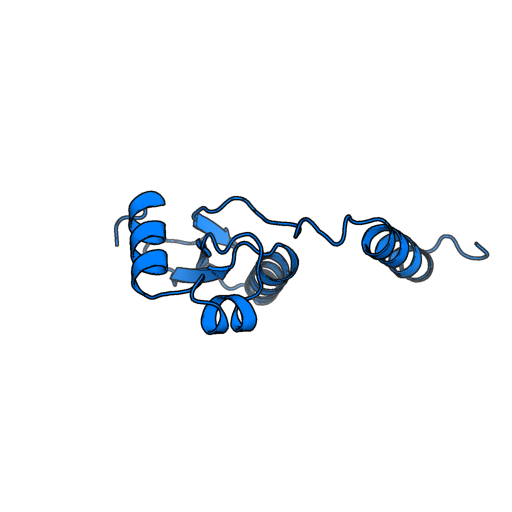600 C C . GLY A 1 78 ? -2.229 -7.039 -5.819 1.00 89.12 78 GLY A C 1
ATOM 601 O O . GLY A 1 78 ? -1.652 -6.472 -6.744 1.00 89.12 78 GLY A O 1
ATOM 602 N N . ILE A 1 79 ? -3.541 -7.275 -5.851 1.00 92.81 79 ILE A N 1
ATOM 603 C CA . ILE A 1 79 ? -4.426 -6.871 -6.950 1.00 92.81 79 ILE A CA 1
ATOM 604 C C . ILE A 1 79 ? -5.088 -5.521 -6.630 1.00 92.81 79 ILE A C 1
ATOM 606 O O . ILE A 1 79 ? -5.439 -5.238 -5.488 1.00 92.81 79 ILE A O 1
ATOM 610 N N . GLY A 1 80 ? -5.267 -4.662 -7.638 1.00 92.38 80 GLY A N 1
ATOM 611 C CA . GLY A 1 80 ? -5.960 -3.380 -7.466 1.00 92.38 80 GLY A CA 1
ATOM 612 C C . GLY A 1 80 ? -7.449 -3.532 -7.115 1.00 92.38 80 GLY A C 1
ATOM 613 O O . GLY A 1 80 ? -8.064 -4.554 -7.408 1.00 92.38 80 GLY A O 1
ATOM 614 N N . VAL A 1 81 ? -8.047 -2.482 -6.542 1.00 94.31 81 VAL A N 1
ATOM 615 C CA . VAL A 1 81 ? -9.417 -2.483 -5.977 1.00 94.31 81 VAL A CA 1
ATOM 616 C C . VAL A 1 81 ? -10.474 -3.065 -6.921 1.00 94.31 81 VAL A C 1
ATOM 618 O O . VAL A 1 81 ? -11.199 -3.980 -6.539 1.00 94.31 81 VAL A O 1
ATOM 621 N N . GLU A 1 82 ? -10.567 -2.559 -8.153 1.00 94.12 82 GLU A N 1
ATOM 622 C CA . GLU A 1 82 ? -11.616 -2.963 -9.101 1.00 94.12 82 GLU A CA 1
ATOM 623 C C . GLU A 1 82 ? -11.466 -4.427 -9.536 1.00 94.12 82 GLU A C 1
ATOM 625 O O . GLU A 1 82 ? -12.431 -5.191 -9.535 1.00 94.12 82 GLU A O 1
ATOM 630 N N . ALA A 1 83 ? -10.235 -4.844 -9.837 1.00 92.94 83 ALA A N 1
ATOM 631 C CA . ALA A 1 83 ? -9.940 -6.213 -10.236 1.00 92.94 83 ALA A CA 1
ATOM 632 C C . ALA A 1 83 ? -10.125 -7.201 -9.073 1.00 92.94 83 ALA A C 1
ATOM 634 O O . ALA A 1 83 ? -10.666 -8.286 -9.278 1.00 92.94 83 ALA A O 1
ATOM 635 N N . ALA A 1 84 ? -9.741 -6.817 -7.853 1.00 93.56 84 ALA A N 1
ATOM 636 C CA . ALA A 1 84 ? -9.934 -7.634 -6.660 1.00 93.56 84 ALA A CA 1
ATOM 637 C C . ALA A 1 84 ? -11.424 -7.784 -6.312 1.00 93.56 84 ALA A C 1
ATOM 639 O O . ALA A 1 84 ? -11.853 -8.863 -5.901 1.00 93.56 84 ALA A O 1
ATOM 640 N N . ALA A 1 85 ? -12.231 -6.736 -6.511 1.00 92.75 85 ALA A N 1
ATOM 641 C CA . ALA A 1 85 ? -13.681 -6.806 -6.337 1.00 92.75 85 ALA A CA 1
ATOM 642 C C . ALA A 1 85 ? -14.329 -7.732 -7.377 1.00 92.75 85 ALA A C 1
ATOM 644 O O . ALA A 1 85 ? -15.144 -8.584 -7.025 1.00 92.75 85 ALA A O 1
ATOM 645 N N . ALA A 1 86 ? -13.934 -7.616 -8.648 1.00 93.44 86 ALA A N 1
ATOM 646 C CA . ALA A 1 86 ? -14.455 -8.459 -9.722 1.00 93.44 86 ALA A CA 1
ATOM 647 C C . ALA A 1 86 ? -14.032 -9.934 -9.589 1.00 93.44 86 ALA A C 1
ATOM 649 O O . ALA A 1 86 ? -14.819 -10.831 -9.887 1.00 93.44 86 ALA A O 1
ATOM 650 N N . GLY A 1 87 ? -12.801 -10.196 -9.139 1.00 90.75 87 GLY A N 1
ATOM 651 C CA . GLY A 1 87 ? -12.270 -11.549 -8.956 1.00 90.75 87 GLY A CA 1
ATOM 652 C C . GLY A 1 87 ? -12.655 -12.215 -7.629 1.00 90.75 87 GLY A C 1
ATOM 653 O O . GLY A 1 87 ? -12.363 -13.393 -7.429 1.00 90.75 87 GLY A O 1
ATOM 654 N N . GLY A 1 88 ? -13.323 -11.489 -6.724 1.00 90.38 88 GLY A N 1
ATOM 655 C CA . GLY A 1 88 ? -13.756 -11.995 -5.419 1.00 90.38 88 GLY A CA 1
ATOM 656 C C . GLY A 1 88 ? -12.660 -12.028 -4.347 1.00 90.38 88 GLY A C 1
ATOM 657 O O . GLY A 1 88 ? -12.917 -12.464 -3.224 1.00 90.38 88 GLY A O 1
ATOM 658 N N . GLN A 1 89 ? -11.449 -11.547 -4.648 1.00 91.81 89 GLN A N 1
ATOM 659 C CA . GLN A 1 89 ? -10.390 -11.357 -3.655 1.00 91.81 89 GLN A CA 1
ATOM 660 C C . GLN A 1 89 ? -10.687 -10.204 -2.697 1.00 91.81 89 GLN A C 1
ATOM 662 O O . GLN A 1 89 ? -10.095 -10.179 -1.623 1.00 91.81 89 GLN A O 1
ATOM 667 N N . LEU A 1 90 ? -11.587 -9.286 -3.056 1.00 93.50 90 LEU A N 1
ATOM 668 C CA . LEU A 1 90 ? -12.108 -8.241 -2.183 1.00 93.50 90 LEU A CA 1
ATOM 669 C C . LEU A 1 90 ? -13.597 -8.498 -1.922 1.00 93.50 90 LEU A C 1
ATOM 671 O O . LEU A 1 90 ? -14.452 -8.218 -2.760 1.00 93.50 90 LEU A O 1
ATOM 675 N N . SER A 1 91 ? -13.899 -9.041 -0.745 1.00 92.94 91 SER A N 1
ATOM 676 C CA . SER A 1 91 ? -15.259 -9.317 -0.278 1.00 92.94 91 SER A CA 1
ATOM 677 C C . SER A 1 91 ? -15.480 -8.731 1.115 1.00 92.94 91 SER A C 1
ATOM 679 O O . SER A 1 91 ? -14.524 -8.472 1.848 1.00 92.94 91 SER A O 1
ATOM 681 N N . ALA A 1 92 ? -16.745 -8.547 1.504 1.00 92.25 92 ALA A N 1
ATOM 682 C CA . ALA A 1 92 ? -17.092 -8.046 2.834 1.00 92.25 92 ALA A CA 1
ATOM 683 C C . ALA A 1 92 ? -16.494 -8.917 3.957 1.00 92.25 92 ALA A C 1
ATOM 685 O O . ALA A 1 92 ? -15.979 -8.385 4.939 1.00 92.25 92 ALA A O 1
ATOM 686 N N . ASP A 1 93 ? -16.490 -10.241 3.775 1.00 92.06 93 ASP A N 1
ATOM 687 C CA . ASP A 1 93 ? -15.916 -11.184 4.739 1.00 92.06 93 ASP A CA 1
ATOM 688 C C . ASP A 1 93 ? -14.402 -11.005 4.890 1.00 92.06 93 ASP A C 1
ATOM 690 O O . ASP A 1 93 ? -13.893 -10.979 6.009 1.00 92.06 93 ASP A O 1
ATOM 694 N N . LYS A 1 94 ? -13.676 -10.819 3.779 1.00 91.06 94 LYS A N 1
ATOM 695 C CA . LYS A 1 94 ? -12.224 -10.586 3.811 1.00 91.06 94 LYS A CA 1
ATOM 696 C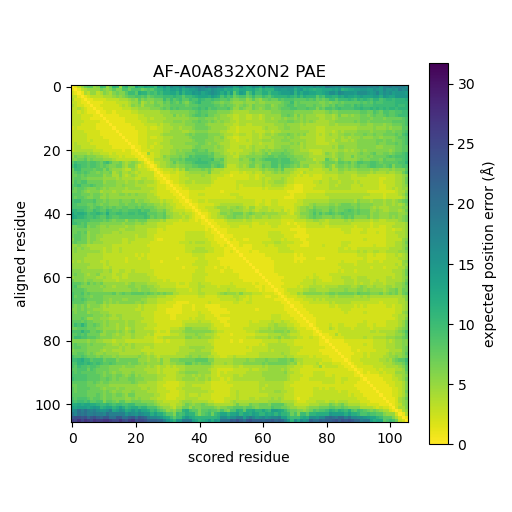 C . LYS A 1 94 ? -11.853 -9.254 4.451 1.00 91.06 94 LYS A C 1
ATOM 698 O O . LYS A 1 94 ? -10.848 -9.173 5.157 1.00 91.06 94 LYS A O 1
ATOM 703 N N . VAL A 1 95 ? -12.649 -8.212 4.213 1.00 92.25 95 VAL A N 1
ATOM 704 C CA . VAL A 1 95 ? -12.447 -6.911 4.862 1.00 92.25 95 VAL A CA 1
ATOM 705 C C . VAL A 1 95 ? -12.640 -7.061 6.369 1.00 92.25 95 VAL A C 1
ATOM 707 O O . VAL A 1 95 ? -11.766 -6.656 7.130 1.00 92.25 95 VAL A O 1
ATOM 710 N N . LYS A 1 96 ? -13.723 -7.718 6.804 1.00 91.50 96 LYS A N 1
ATOM 711 C CA . LYS A 1 96 ? -13.979 -7.995 8.223 1.00 91.50 96 LYS A CA 1
ATOM 712 C C . LYS A 1 96 ? -12.832 -8.780 8.875 1.00 91.50 96 LYS A C 1
ATOM 714 O O . LYS A 1 96 ? -12.330 -8.362 9.913 1.00 91.50 96 LYS A O 1
ATOM 719 N N . ASP A 1 97 ? -12.390 -9.868 8.251 1.00 91.12 97 ASP A N 1
ATOM 720 C CA . ASP A 1 97 ? -11.270 -10.687 8.737 1.00 91.12 97 ASP A CA 1
ATOM 721 C C . ASP A 1 97 ? -9.962 -9.878 8.824 1.00 91.12 97 ASP A C 1
ATOM 723 O O . ASP A 1 97 ? -9.199 -10.009 9.780 1.00 91.12 97 ASP A O 1
ATOM 727 N N . SER A 1 98 ? -9.722 -8.966 7.877 1.00 90.75 98 SER A N 1
ATOM 728 C CA . SER A 1 98 ? -8.561 -8.065 7.917 1.00 90.75 98 SER A CA 1
ATOM 729 C C . SER A 1 98 ? -8.628 -7.075 9.083 1.00 90.75 98 SER A C 1
ATOM 731 O O . SER A 1 98 ? -7.607 -6.816 9.720 1.00 90.75 98 SER A O 1
ATOM 733 N N . PHE A 1 99 ? -9.817 -6.556 9.404 1.00 89.81 99 PHE A N 1
ATOM 734 C CA . PHE A 1 99 ? -10.024 -5.722 10.590 1.00 89.81 99 PHE A CA 1
ATOM 735 C C . PHE A 1 99 ? -9.748 -6.500 11.881 1.00 89.81 99 PHE A C 1
ATOM 737 O O . PHE A 1 99 ? -8.948 -6.042 12.697 1.00 89.81 99 PHE A O 1
ATOM 744 N N . GLU A 1 100 ? -10.314 -7.700 12.027 1.00 88.94 100 GLU A N 1
ATOM 745 C CA . GLU A 1 100 ? -10.101 -8.557 13.203 1.00 88.94 100 GLU A CA 1
ATOM 746 C C . GLU A 1 100 ? -8.612 -8.911 13.387 1.00 88.94 100 GLU A C 1
ATOM 748 O O . GLU A 1 100 ? -8.075 -8.822 14.492 1.00 88.94 100 GLU A O 1
ATOM 753 N N . LYS A 1 101 ? -7.905 -9.231 12.294 1.00 87.31 101 LYS A N 1
ATOM 754 C CA . LYS A 1 101 ? -6.460 -9.524 12.306 1.00 87.31 101 LYS A CA 1
ATOM 755 C C . LYS A 1 101 ? -5.590 -8.318 12.626 1.00 87.31 101 LYS A C 1
ATOM 757 O O . LYS A 1 101 ? -4.514 -8.482 13.198 1.00 87.31 101 LYS A O 1
ATOM 762 N N . SER A 1 102 ? -6.026 -7.118 12.251 1.00 79.81 102 SER A N 1
ATOM 763 C CA . SER A 1 102 ? -5.260 -5.896 12.497 1.00 79.81 102 SER A CA 1
ATOM 764 C C . SER A 1 102 ? -5.173 -5.523 13.983 1.00 79.81 102 SER A C 1
ATOM 766 O O . SER A 1 102 ? -4.347 -4.686 14.347 1.00 79.81 102 SER A O 1
ATOM 768 N N . GLY A 1 103 ? -5.990 -6.148 14.844 1.00 72.44 103 GLY A N 1
ATOM 769 C CA . GLY A 1 103 ? -6.051 -5.843 16.276 1.00 72.44 103 GLY A CA 1
ATOM 770 C C . GLY A 1 103 ? -6.577 -4.436 16.568 1.00 72.44 103 GLY A C 1
ATOM 771 O O . GLY A 1 103 ? -6.363 -3.920 17.664 1.00 72.44 103 GLY A O 1
ATOM 772 N N . PHE A 1 104 ? -7.215 -3.804 15.580 1.00 73.00 104 PHE A N 1
ATOM 773 C CA . PHE A 1 104 ? -7.855 -2.507 15.717 1.00 73.00 104 PHE A CA 1
ATOM 774 C C . PHE A 1 104 ? -9.247 -2.722 16.315 1.00 73.00 104 PHE A C 1
ATOM 776 O O . PHE A 1 104 ? -10.147 -3.212 15.635 1.00 73.00 104 PHE A O 1
ATOM 783 N N . ASP A 1 105 ? -9.385 -2.426 17.606 1.00 62.56 105 ASP A N 1
ATOM 784 C CA . ASP A 1 105 ? -10.673 -2.465 18.299 1.00 62.56 105 ASP A CA 1
ATOM 785 C C . ASP A 1 105 ? -11.452 -1.192 17.928 1.00 62.56 105 ASP A C 1
ATOM 787 O O . ASP A 1 105 ? -10.904 -0.090 18.022 1.00 62.56 105 ASP A O 1
ATOM 791 N N . LEU A 1 106 ? -12.677 -1.367 17.423 1.00 52.88 106 LEU A N 1
ATOM 792 C CA . LEU A 1 106 ? -13.577 -0.285 16.993 1.00 52.88 106 LEU A CA 1
ATOM 793 C C . LEU A 1 106 ? -14.152 0.489 18.183 1.00 52.88 106 LEU A C 1
ATOM 795 O O . LEU A 1 106 ? -14.594 -0.161 19.158 1.00 52.88 106 LEU A O 1
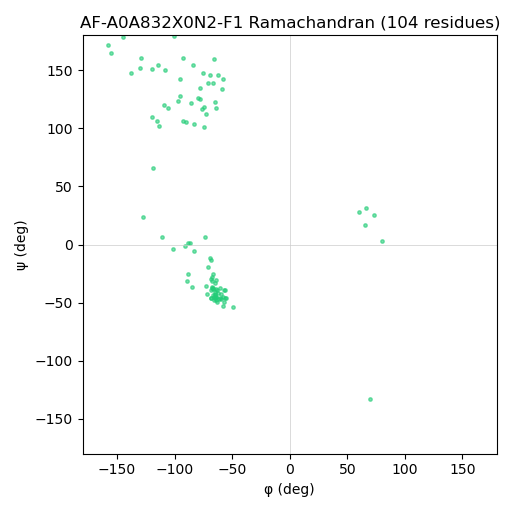#

Radius of gyration: 16.51 Å; Cα contacts (8 Å, |Δi|>4): 151; chains: 1; bounding box: 39×30×40 Å

Secondary structure (DSSP, 8-state):
----SHHHHHHHHHHHHHHHS-TTS--B--SSEEEESS--TTS-EEEEESBHHHHHHHHHHHHHTT--EEEEEE-STT--HHHHHHHTSS-HHHHHHHHHHHT---